Protein AF-A0A348XHF7-F1 (afdb_monomer)

Secondary structure (DSSP, 8-state):
--SHHHHHHHHHHHHHHHHHTHHHHHHHHHHHHHTTTS---HHHHHHHTT--HHHHHHHHHHHHHHS----PPP----------

Nearest PDB structures (foldseek):
  5duk-assembly1_B  TM=6.478E-01  e=5.790E-01  Thermoplasmatales archaeon SCGC AB-539-N05
  7bhy-assembly2_C-2  TM=6.634E-01  e=9.053E-01  Bacillus subtilis subsp. subtilis str. 168
  4a6d-assembly1_A  TM=4.842E-01  e=5.095E-01  Homo sapiens
  4rgu-assembly1_A-2  TM=4.899E-01  e=1.416E+00  Acinetobacter baylyi ADP1
  2rn7-assembly1_A  TM=4.800E-01  e=2.681E+00  Shigella flexneri

Solvent-accessible surface area (backbone atoms only — not comparable to full-atom values): 5298 Å² total; per-residue (Å²): 134,78,72,63,61,60,58,51,50,51,56,50,53,50,49,58,54,43,66,76,39,40,69,49,50,53,49,41,55,54,54,51,63,74,44,62,97,54,92,81,54,65,69,58,54,13,58,78,46,74,45,54,60,73,56,43,56,50,52,50,54,49,48,50,74,76,38,101,64,80,86,78,74,78,86,77,80,76,76,80,73,80,80,126

Sequence (84 aa):
MLTGSRARKLKQIMAEGLVRNFGHFSRFLETISLSHGSTLNISEVARECQVSRKTMEGYMSILEDMLPSIRLPVFSKSAKRGLI

Structure (mmCIF, N/CA/C/O backbone):
data_AF-A0A348XHF7-F1
#
_entry.id   AF-A0A348XHF7-F1
#
loop_
_atom_site.group_PDB
_atom_site.id
_atom_site.type_symbol
_atom_site.label_atom_id
_atom_site.label_alt_id
_atom_site.label_comp_id
_atom_site.label_asym_id
_atom_site.label_entity_id
_atom_site.label_seq_id
_atom_site.pdbx_PDB_ins_code
_atom_site.Cartn_x
_atom_site.Cartn_y
_atom_site.Cartn_z
_atom_site.occupancy
_atom_site.B_iso_or_equiv
_atom_site.auth_seq_id
_atom_site.auth_comp_id
_atom_site.auth_asym_id
_atom_site.auth_atom_id
_atom_site.pdbx_PDB_model_num
ATOM 1 N N . MET A 1 1 ? 29.399 12.743 3.944 1.00 49.22 1 MET A N 1
ATOM 2 C CA . MET A 1 1 ? 28.665 13.092 2.701 1.00 49.22 1 MET A CA 1
ATOM 3 C C . MET A 1 1 ? 28.305 11.896 1.791 1.00 49.22 1 MET A C 1
ATOM 5 O O . MET A 1 1 ? 27.667 12.118 0.772 1.00 49.22 1 MET A O 1
ATOM 9 N N . LEU A 1 2 ? 28.609 10.629 2.130 1.00 49.53 2 LEU A N 1
ATOM 10 C CA . LEU A 1 2 ? 28.423 9.489 1.201 1.00 49.53 2 LEU A CA 1
ATOM 11 C C . LEU A 1 2 ? 27.069 8.744 1.291 1.00 49.53 2 LEU A C 1
ATOM 13 O O . LEU A 1 2 ? 26.793 7.876 0.468 1.00 49.53 2 LEU A O 1
ATOM 17 N N . THR A 1 3 ? 26.178 9.094 2.221 1.00 53.91 3 THR A N 1
ATOM 18 C CA . THR A 1 3 ? 24.913 8.358 2.439 1.00 53.91 3 THR A CA 1
ATOM 19 C C . THR A 1 3 ? 23.761 8.788 1.514 1.00 53.91 3 THR A C 1
ATOM 21 O O . THR A 1 3 ? 22.844 8.008 1.269 1.00 53.91 3 THR A O 1
ATOM 24 N N . GLY A 1 4 ? 23.813 9.994 0.933 1.00 58.19 4 GLY A N 1
ATOM 25 C CA . GLY A 1 4 ? 22.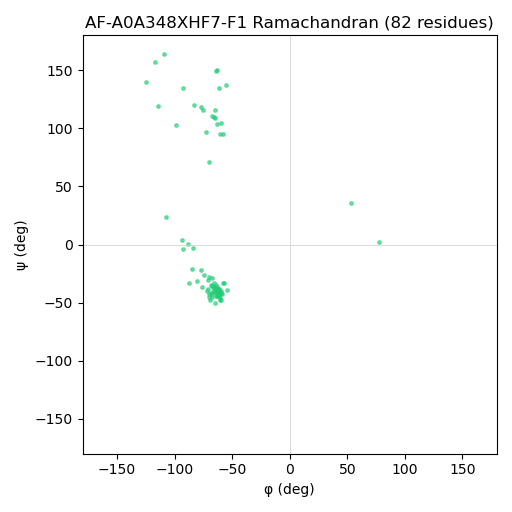724 10.543 0.105 1.00 58.19 4 GLY A CA 1
ATOM 26 C C . GLY A 1 4 ? 22.634 9.984 -1.324 1.00 58.19 4 GLY A C 1
ATOM 27 O O . GLY A 1 4 ? 21.573 10.035 -1.944 1.00 58.19 4 GLY A O 1
ATOM 28 N N . SER A 1 5 ? 23.724 9.425 -1.864 1.00 62.25 5 SER A N 1
ATOM 29 C CA . SER A 1 5 ? 23.760 8.940 -3.256 1.00 62.25 5 SER A CA 1
ATOM 30 C C . SER A 1 5 ? 23.035 7.597 -3.436 1.00 62.25 5 SER A C 1
ATOM 32 O O . SER A 1 5 ? 22.316 7.389 -4.413 1.00 62.25 5 SER A O 1
ATOM 34 N N . ARG A 1 6 ? 23.129 6.702 -2.443 1.00 63.31 6 ARG A N 1
ATOM 35 C CA . ARG A 1 6 ? 22.486 5.377 -2.481 1.00 63.31 6 ARG A CA 1
ATOM 36 C C . ARG A 1 6 ? 20.964 5.463 -2.326 1.00 63.31 6 ARG A C 1
ATOM 38 O O . ARG A 1 6 ? 20.241 4.780 -3.046 1.00 63.31 6 ARG A O 1
ATOM 45 N N . ALA A 1 7 ? 20.485 6.345 -1.445 1.00 62.97 7 ALA A N 1
ATOM 46 C CA . ALA A 1 7 ? 19.057 6.599 -1.248 1.00 62.97 7 ALA A CA 1
ATOM 47 C C . ALA A 1 7 ? 18.399 7.214 -2.496 1.00 62.97 7 ALA A C 1
ATOM 49 O O . ALA A 1 7 ? 17.316 6.787 -2.894 1.00 62.97 7 ALA A O 1
ATOM 50 N N . ARG A 1 8 ? 19.086 8.149 -3.173 1.00 64.25 8 ARG A N 1
ATOM 51 C CA . ARG A 1 8 ? 18.624 8.688 -4.464 1.00 64.25 8 ARG A CA 1
ATOM 52 C C . ARG A 1 8 ? 18.517 7.609 -5.533 1.00 64.25 8 ARG A C 1
ATOM 54 O O . ARG A 1 8 ? 17.502 7.546 -6.217 1.00 64.25 8 ARG A O 1
ATOM 61 N N . LYS A 1 9 ? 19.519 6.730 -5.640 1.00 67.19 9 LYS A N 1
ATOM 62 C CA . LYS A 1 9 ? 19.498 5.659 -6.640 1.00 67.19 9 LYS A CA 1
ATOM 63 C C . LYS A 1 9 ? 18.370 4.656 -6.390 1.00 67.19 9 LYS A C 1
ATOM 65 O O . LYS A 1 9 ? 17.724 4.242 -7.341 1.00 67.19 9 LYS A O 1
ATOM 70 N N . LEU A 1 10 ? 18.084 4.320 -5.129 1.00 66.00 10 LEU A N 1
ATOM 71 C CA . LEU A 1 10 ? 16.926 3.492 -4.769 1.00 66.00 10 LEU A CA 1
ATOM 72 C C . LEU A 1 10 ? 15.605 4.141 -5.196 1.00 66.00 10 LEU A C 1
ATOM 74 O O . LEU A 1 10 ? 14.806 3.479 -5.852 1.00 66.00 10 LEU A O 1
ATOM 78 N N . LYS A 1 11 ? 15.409 5.435 -4.904 1.00 62.88 11 LYS A N 1
ATOM 79 C CA . LYS A 1 11 ? 14.221 6.175 -5.364 1.00 62.88 11 LYS A CA 1
ATOM 80 C C . LYS A 1 11 ? 14.103 6.189 -6.891 1.00 62.88 11 LYS A C 1
ATOM 82 O O . LYS A 1 11 ? 13.017 5.976 -7.415 1.00 62.88 11 LYS A O 1
ATOM 87 N N . GLN A 1 12 ? 15.210 6.382 -7.604 1.00 63.62 12 GLN A N 1
ATOM 88 C CA . GLN A 1 12 ? 15.225 6.427 -9.068 1.00 63.62 12 GLN A CA 1
ATOM 89 C C . GLN A 1 12 ? 14.925 5.055 -9.697 1.00 63.62 12 GLN A C 1
ATOM 91 O O . GLN A 1 12 ? 14.110 4.965 -10.609 1.00 63.62 12 GLN A O 1
ATOM 96 N N . ILE A 1 13 ? 15.493 3.977 -9.144 1.00 66.69 13 ILE A N 1
ATOM 97 C CA . ILE A 1 13 ? 15.203 2.595 -9.559 1.00 66.69 13 ILE A CA 1
ATOM 98 C C . ILE A 1 13 ? 13.734 2.238 -9.284 1.00 66.69 13 ILE A C 1
ATOM 100 O O . ILE A 1 13 ? 13.090 1.598 -10.114 1.00 66.69 13 ILE A O 1
ATOM 104 N N . MET A 1 14 ? 13.186 2.660 -8.138 1.00 64.38 14 MET A N 1
ATOM 105 C CA . MET A 1 14 ? 11.769 2.468 -7.810 1.00 64.38 14 MET A CA 1
ATOM 106 C C . MET A 1 14 ? 10.859 3.227 -8.781 1.00 64.38 14 MET A C 1
ATOM 108 O O . MET A 1 14 ? 9.903 2.641 -9.281 1.00 64.38 14 MET A O 1
ATOM 112 N N . ALA A 1 15 ? 11.184 4.481 -9.111 1.00 65.56 15 ALA A N 1
ATOM 113 C CA . ALA A 1 15 ? 10.435 5.277 -10.080 1.00 65.56 15 ALA A CA 1
ATOM 114 C C . ALA A 1 15 ? 10.475 4.662 -11.493 1.00 65.56 15 ALA A C 1
ATOM 116 O O . ALA A 1 15 ? 9.435 4.512 -12.125 1.00 65.56 15 ALA A O 1
ATOM 117 N N . GLU A 1 16 ? 11.636 4.209 -11.973 1.00 65.81 16 GLU A N 1
ATOM 118 C CA . GLU A 1 16 ? 11.754 3.515 -13.267 1.00 65.81 16 GLU A CA 1
ATOM 119 C C . GLU A 1 16 ? 11.028 2.157 -13.290 1.00 65.81 16 GLU A C 1
ATOM 121 O O . GLU A 1 16 ? 10.519 1.723 -14.327 1.00 65.81 16 GLU A O 1
ATOM 126 N N . GLY A 1 17 ? 10.980 1.452 -12.156 1.00 64.38 17 GLY A N 1
ATOM 127 C CA . GLY A 1 17 ? 10.172 0.242 -11.987 1.00 64.38 17 GLY A CA 1
ATOM 128 C C . GLY A 1 17 ? 8.667 0.528 -12.000 1.00 64.38 17 GLY A C 1
ATOM 129 O O . GLY A 1 17 ? 7.900 -0.270 -12.544 1.00 64.38 17 GLY A O 1
ATOM 130 N N . LEU A 1 18 ? 8.258 1.677 -11.455 1.00 64.00 18 LEU A N 1
ATOM 131 C CA . LEU A 1 18 ? 6.877 2.157 -11.439 1.00 64.00 18 LEU A CA 1
ATOM 132 C C . LEU A 1 18 ? 6.408 2.571 -12.840 1.00 64.00 18 LEU A C 1
ATOM 134 O O . LEU A 1 18 ? 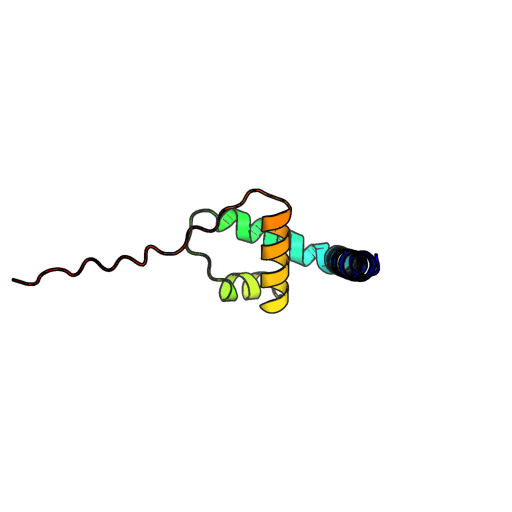5.338 2.149 -13.260 1.00 64.00 18 LEU A O 1
ATOM 138 N N . VAL A 1 19 ? 7.231 3.311 -13.593 1.00 62.59 19 VAL A N 1
ATOM 139 C CA . VAL A 1 19 ? 6.930 3.741 -14.974 1.00 62.59 19 VAL A CA 1
ATOM 140 C C . VAL A 1 19 ? 6.758 2.540 -15.911 1.00 62.59 19 VAL A C 1
ATOM 142 O O . VAL A 1 19 ? 5.853 2.528 -16.740 1.00 62.59 19 VAL A O 1
ATOM 145 N N . ARG A 1 20 ? 7.561 1.480 -15.743 1.00 61.97 20 ARG A N 1
ATOM 146 C CA . ARG A 1 20 ? 7.418 0.236 -16.527 1.00 61.97 20 ARG A CA 1
ATOM 147 C C . ARG A 1 20 ? 6.172 -0.577 -16.176 1.00 61.97 20 ARG A C 1
ATOM 149 O O . ARG A 1 20 ? 5.656 -1.287 -17.028 1.00 61.97 20 ARG A O 1
ATOM 156 N N . ASN A 1 21 ? 5.688 -0.473 -14.940 1.00 68.06 21 ASN A N 1
ATOM 157 C CA . ASN A 1 21 ? 4.495 -1.173 -14.458 1.00 68.06 21 ASN A CA 1
ATOM 158 C C . ASN A 1 21 ? 3.301 -0.229 -14.277 1.00 68.06 21 ASN A C 1
ATOM 160 O O . ASN A 1 21 ? 2.391 -0.530 -13.507 1.00 68.06 21 ASN A O 1
ATOM 164 N N . PHE A 1 22 ? 3.295 0.905 -14.983 1.00 70.31 22 PHE A N 1
ATOM 165 C CA . PHE A 1 22 ? 2.304 1.959 -14.793 1.00 70.31 22 PHE A CA 1
ATOM 166 C C . PHE A 1 22 ? 0.867 1.458 -14.997 1.00 70.31 22 PHE A C 1
ATOM 168 O O . PHE A 1 22 ? -0.030 1.871 -14.272 1.00 70.31 22 PHE A O 1
ATOM 175 N N . GLY A 1 23 ? 0.654 0.488 -15.895 1.00 78.19 23 GLY A N 1
ATOM 176 C CA . GLY A 1 23 ? -0.651 -0.163 -16.067 1.00 78.19 23 GLY A CA 1
ATOM 177 C C . GLY A 1 23 ? -1.146 -0.882 -14.804 1.00 78.19 23 GLY A C 1
ATOM 178 O O . GLY A 1 23 ? -2.283 -0.679 -14.383 1.00 78.19 23 GLY A O 1
ATOM 179 N N . HIS A 1 24 ? -0.282 -1.661 -14.145 1.00 81.88 24 HIS A N 1
ATOM 180 C CA . HIS A 1 2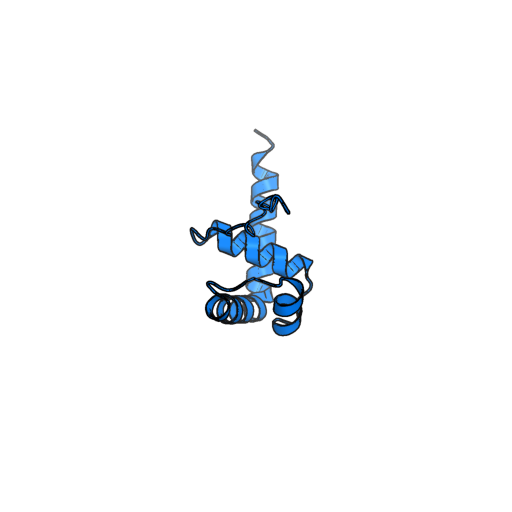4 ? -0.615 -2.323 -12.877 1.00 81.88 24 HIS A CA 1
ATOM 181 C C . HIS A 1 24 ? -0.823 -1.310 -11.748 1.00 81.88 24 HIS A C 1
ATOM 183 O O . HIS A 1 24 ? -1.713 -1.485 -10.919 1.00 81.88 24 HIS A O 1
ATOM 189 N N . PHE A 1 25 ? -0.037 -0.230 -11.737 1.00 80.94 25 PHE A N 1
ATOM 190 C CA . PHE A 1 25 ? -0.189 0.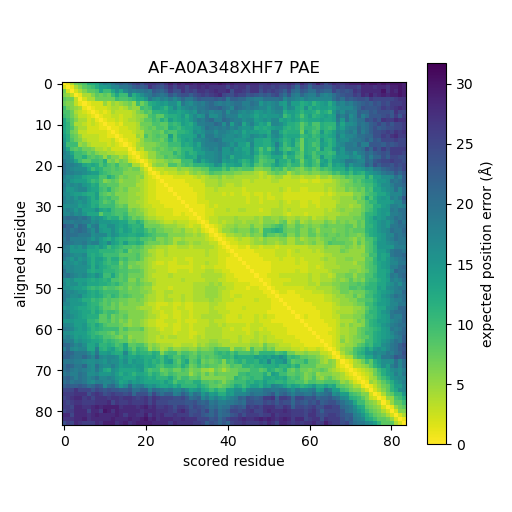839 -10.755 1.00 80.94 25 PHE A CA 1
ATOM 191 C C . PHE A 1 25 ? -1.508 1.606 -10.935 1.00 80.94 25 PHE A C 1
ATOM 193 O O . PHE A 1 25 ? -2.190 1.876 -9.954 1.00 80.94 25 PHE A O 1
ATOM 2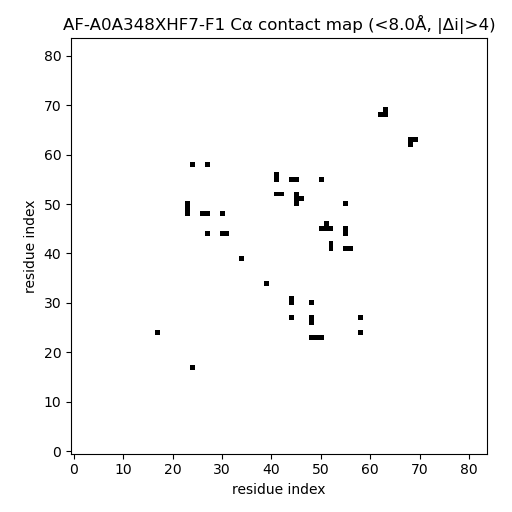00 N N . SER A 1 26 ? -1.928 1.886 -12.172 1.00 83.56 26 SER A N 1
ATOM 201 C CA . SER A 1 26 ? -3.225 2.515 -12.459 1.00 83.56 26 SER A CA 1
ATOM 202 C C . SER A 1 26 ? -4.394 1.653 -11.980 1.00 83.56 26 SER A C 1
ATOM 204 O O . SER A 1 26 ? -5.325 2.164 -11.364 1.00 83.56 26 SER A O 1
ATOM 206 N N . ARG A 1 27 ? -4.330 0.337 -12.210 1.00 83.56 27 ARG A N 1
ATOM 207 C CA . ARG A 1 27 ? -5.352 -0.609 -11.740 1.00 83.56 27 ARG A CA 1
ATOM 208 C C . ARG A 1 27 ? -5.373 -0.729 -10.216 1.00 83.56 27 ARG A C 1
ATOM 210 O O . ARG A 1 27 ? -6.442 -0.827 -9.618 1.00 83.56 27 ARG A O 1
ATOM 217 N N . PHE A 1 28 ? -4.205 -0.646 -9.582 1.00 86.81 28 PHE A N 1
ATOM 218 C CA . PHE A 1 28 ? -4.100 -0.502 -8.133 1.00 86.81 28 PHE A CA 1
ATOM 219 C C . PHE A 1 28 ? -4.790 0.776 -7.634 1.00 86.81 28 PHE A C 1
ATOM 221 O O . PHE A 1 28 ? -5.582 0.689 -6.698 1.00 86.81 28 PHE A O 1
ATOM 228 N N . LEU A 1 29 ? -4.543 1.933 -8.259 1.00 85.19 29 LEU A N 1
ATOM 229 C CA . LEU A 1 29 ? -5.166 3.205 -7.867 1.00 85.19 29 LEU A CA 1
ATOM 230 C C . LEU A 1 29 ? -6.696 3.173 -7.992 1.00 85.19 29 LEU A C 1
ATOM 232 O O . LEU A 1 29 ? -7.397 3.695 -7.128 1.00 85.19 29 LEU A O 1
ATOM 236 N N . GLU A 1 30 ? -7.228 2.534 -9.027 1.00 86.31 30 GLU A N 1
ATOM 237 C CA . GLU A 1 30 ? -8.672 2.333 -9.182 1.00 86.31 30 GLU A CA 1
ATOM 238 C C . GLU A 1 30 ? -9.238 1.434 -8.069 1.00 86.31 30 GLU A C 1
ATOM 240 O O . GLU A 1 30 ? -10.166 1.816 -7.354 1.00 86.31 30 GLU A O 1
ATOM 245 N N . THR A 1 31 ? -8.609 0.277 -7.846 1.00 86.62 31 THR A N 1
ATOM 246 C CA . THR A 1 31 ? -9.040 -0.713 -6.844 1.00 86.62 31 THR A CA 1
ATOM 247 C C . THR A 1 31 ? -8.996 -0.148 -5.421 1.00 86.62 31 THR A C 1
ATOM 249 O O . THR A 1 31 ? -9.919 -0.346 -4.625 1.00 86.62 31 THR A O 1
ATOM 252 N N . ILE A 1 32 ? -7.936 0.596 -5.083 1.00 84.56 32 ILE A N 1
ATOM 253 C CA . ILE A 1 32 ? -7.788 1.186 -3.750 1.00 84.56 32 ILE A CA 1
ATOM 254 C C . ILE A 1 32 ? -8.771 2.337 -3.520 1.00 84.56 32 ILE A C 1
ATOM 256 O O . ILE A 1 32 ? -9.237 2.515 -2.396 1.00 84.56 32 ILE A O 1
ATOM 260 N N . SER A 1 33 ? -9.145 3.066 -4.576 1.00 83.50 33 SER A N 1
ATOM 261 C CA . SER A 1 33 ? -10.148 4.133 -4.492 1.00 83.50 33 SER A CA 1
ATOM 262 C C . SER A 1 33 ? -11.530 3.570 -4.151 1.00 83.50 33 SER A C 1
ATOM 264 O O . SER A 1 33 ? -12.253 4.161 -3.353 1.00 83.50 33 SER A O 1
ATOM 266 N N . LEU A 1 34 ? -11.867 2.389 -4.681 1.00 83.19 34 LEU A N 1
ATOM 267 C CA . LEU A 1 34 ? -13.107 1.671 -4.359 1.00 83.19 34 LEU A CA 1
ATOM 268 C C . LEU A 1 34 ? -13.085 1.021 -2.969 1.00 83.19 34 LEU A C 1
ATOM 270 O O . LEU A 1 34 ? -14.130 0.835 -2.352 1.00 83.19 34 LEU A O 1
ATOM 274 N N . SER A 1 35 ? -11.897 0.697 -2.460 1.00 79.75 35 SER A N 1
ATOM 275 C CA . SER A 1 35 ? -11.709 0.076 -1.142 1.00 79.75 35 SER A CA 1
ATOM 276 C C . SER A 1 35 ? -11.573 1.094 -0.001 1.00 79.75 35 SER A C 1
ATOM 278 O O . SER A 1 35 ? -11.378 0.710 1.157 1.00 79.75 35 SER A O 1
ATOM 280 N N . HIS A 1 36 ? -11.643 2.394 -0.300 1.00 74.75 36 HIS A N 1
ATOM 281 C CA . HIS A 1 36 ? -11.460 3.447 0.692 1.00 74.75 36 HIS A CA 1
ATOM 282 C C . HIS A 1 36 ? -12.531 3.374 1.797 1.00 74.75 36 HIS A C 1
ATOM 284 O O . HIS A 1 36 ? -13.716 3.189 1.531 1.00 74.75 36 HIS A O 1
ATOM 290 N N . GLY A 1 37 ? -12.114 3.507 3.061 1.00 73.94 37 GLY A N 1
ATOM 291 C CA . GLY A 1 37 ? -13.014 3.423 4.222 1.00 73.94 37 GLY A CA 1
ATOM 292 C C . GLY A 1 37 ? -13.435 2.004 4.632 1.00 73.94 37 GLY A C 1
ATOM 293 O O . GLY A 1 37 ? -14.186 1.860 5.593 1.00 73.94 37 GLY A O 1
ATOM 294 N N . SER A 1 38 ? -12.934 0.965 3.957 1.00 77.81 38 SER A N 1
ATOM 295 C CA . SER A 1 38 ? -13.171 -0.443 4.301 1.00 77.81 38 SER A CA 1
ATOM 296 C C . SER A 1 38 ? -11.913 -1.112 4.864 1.00 77.81 38 SER A C 1
ATOM 298 O O . SER A 1 38 ? -10.795 -0.609 4.729 1.00 77.81 38 SER A O 1
ATOM 300 N N . THR A 1 39 ? -12.068 -2.274 5.506 1.00 80.06 39 THR A N 1
ATOM 301 C CA . THR A 1 39 ? -10.921 -3.086 5.936 1.00 80.06 39 THR A CA 1
ATOM 302 C C . THR A 1 39 ? -10.152 -3.595 4.720 1.00 80.06 39 THR A C 1
ATOM 304 O O . THR A 1 39 ? -10.673 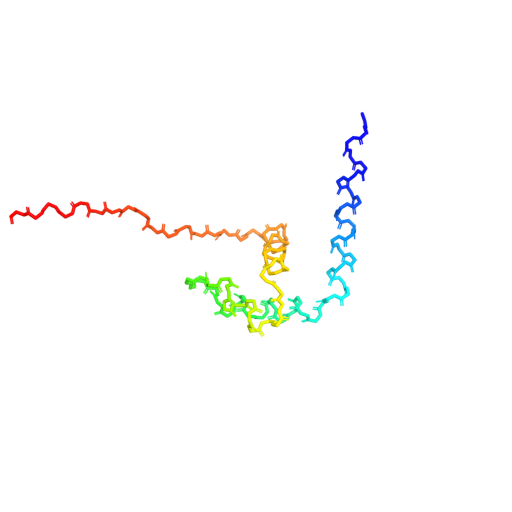-4.396 3.946 1.00 80.06 39 THR A O 1
ATOM 307 N N . LEU A 1 40 ? -8.903 -3.156 4.568 1.00 81.75 40 LEU A N 1
ATOM 308 C CA . LEU A 1 40 ? -8.074 -3.495 3.416 1.00 81.75 40 LEU A CA 1
ATOM 309 C C . LEU A 1 40 ? -7.398 -4.865 3.583 1.00 81.75 40 LEU A C 1
ATOM 311 O O . LEU A 1 40 ? -6.570 -5.052 4.477 1.00 81.75 40 LEU A O 1
ATOM 315 N N . ASN A 1 41 ? -7.679 -5.801 2.674 1.00 85.81 41 ASN A N 1
ATOM 316 C CA . ASN A 1 41 ? -6.926 -7.050 2.556 1.00 85.81 41 ASN A CA 1
ATOM 317 C C . ASN A 1 41 ? -5.888 -6.940 1.434 1.00 85.81 41 ASN A C 1
ATOM 319 O O . ASN A 1 41 ? -6.204 -7.086 0.256 1.00 85.81 41 ASN A O 1
ATOM 323 N N . ILE A 1 42 ? -4.624 -6.743 1.813 1.00 84.19 42 ILE A N 1
ATOM 324 C CA . ILE A 1 42 ? -3.504 -6.598 0.867 1.00 84.19 42 ILE A CA 1
ATOM 325 C C . ILE A 1 42 ? -3.377 -7.813 -0.068 1.00 84.19 42 ILE A C 1
ATOM 327 O O . ILE A 1 42 ? -2.993 -7.660 -1.225 1.00 84.19 42 ILE A O 1
ATOM 331 N N . SER A 1 43 ? -3.705 -9.018 0.408 1.00 86.50 43 SER A N 1
ATOM 332 C CA . SER A 1 43 ? -3.599 -10.243 -0.397 1.00 86.50 43 SER A CA 1
ATOM 333 C C . SER A 1 43 ? -4.657 -10.289 -1.500 1.00 86.50 43 SER A C 1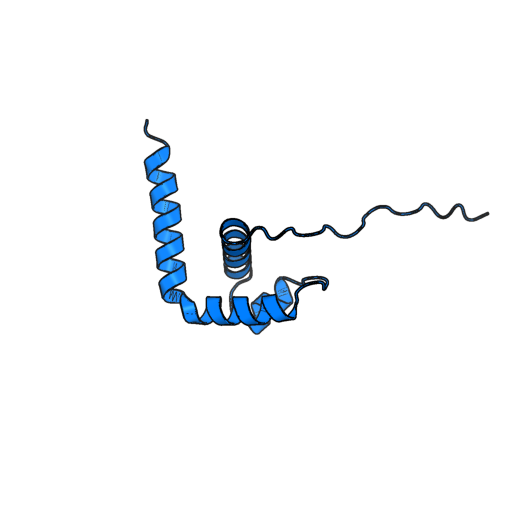
ATOM 335 O O . SER A 1 43 ? -4.356 -10.722 -2.609 1.00 86.50 43 SER A O 1
ATOM 337 N N . GLU A 1 44 ? -5.870 -9.819 -1.200 1.00 87.06 44 GLU A N 1
ATOM 338 C CA . GLU A 1 44 ? -6.978 -9.785 -2.158 1.00 87.06 44 GLU A CA 1
ATOM 339 C C . GLU A 1 44 ? -6.706 -8.747 -3.249 1.00 87.06 44 GLU A C 1
ATOM 341 O O . GLU A 1 44 ? -6.717 -9.065 -4.436 1.00 87.06 44 GLU A O 1
ATOM 346 N N . VAL A 1 45 ? -6.306 -7.539 -2.845 1.00 86.31 45 VAL A N 1
ATOM 347 C CA . VAL A 1 45 ? -5.997 -6.445 -3.777 1.00 86.31 45 VAL A CA 1
ATOM 348 C C . VAL A 1 45 ? -4.797 -6.793 -4.666 1.00 86.31 45 VAL A C 1
ATOM 350 O O . VAL A 1 45 ? -4.797 -6.498 -5.860 1.00 86.31 45 VAL A O 1
ATOM 353 N N . ALA A 1 46 ? -3.781 -7.483 -4.130 1.00 87.62 46 ALA A N 1
ATOM 354 C CA . ALA A 1 46 ? -2.659 -7.987 -4.927 1.00 87.62 46 ALA A CA 1
ATOM 355 C C . ALA A 1 46 ? -3.115 -8.989 -6.001 1.00 87.62 46 ALA A C 1
ATOM 357 O O . ALA A 1 46 ? -2.624 -8.941 -7.131 1.00 87.62 46 ALA A O 1
ATOM 358 N N . ARG A 1 47 ? -4.083 -9.855 -5.670 1.00 87.19 47 ARG A N 1
ATOM 359 C CA . ARG A 1 47 ? -4.665 -10.833 -6.597 1.00 87.19 47 ARG A CA 1
ATOM 360 C C . ARG A 1 47 ? -5.469 -10.154 -7.705 1.00 87.19 47 ARG A C 1
ATOM 362 O O . ARG A 1 47 ? -5.275 -10.484 -8.871 1.00 87.19 47 ARG A O 1
ATOM 369 N N . GLU A 1 48 ? -6.308 -9.180 -7.360 1.00 85.50 48 GLU A N 1
ATOM 370 C CA . GLU A 1 48 ? -7.105 -8.405 -8.325 1.00 85.50 48 GLU A CA 1
ATOM 371 C C . GLU A 1 48 ? -6.235 -7.588 -9.289 1.00 85.50 48 GLU A C 1
ATOM 373 O O . GLU A 1 48 ? -6.532 -7.486 -10.482 1.00 85.50 48 GLU A O 1
ATOM 378 N N . CYS A 1 49 ? -5.120 -7.058 -8.786 1.00 85.06 49 CYS A N 1
ATOM 379 C CA . CYS A 1 49 ? -4.148 -6.312 -9.581 1.00 85.06 49 CYS A CA 1
ATOM 380 C C . CYS A 1 49 ? -3.136 -7.209 -10.317 1.00 85.06 49 CYS A C 1
ATOM 382 O O . CYS A 1 49 ? -2.307 -6.681 -11.054 1.00 85.06 49 CYS A O 1
ATOM 384 N N . GLN A 1 50 ? -3.183 -8.536 -10.127 1.00 87.50 50 GLN A N 1
ATOM 385 C CA . GLN A 1 50 ? -2.237 -9.517 -10.685 1.00 87.50 50 GLN A CA 1
ATOM 386 C C . GLN A 1 50 ? -0.760 -9.198 -10.392 1.00 87.50 50 GLN A C 1
ATOM 388 O O . GLN A 1 50 ? 0.129 -9.451 -11.204 1.00 87.50 50 GLN A O 1
ATOM 393 N N . VAL A 1 51 ? -0.477 -8.656 -9.207 1.00 86.44 51 VAL A N 1
ATOM 394 C CA . VAL A 1 51 ? 0.885 -8.322 -8.776 1.00 86.44 51 VAL A CA 1
ATOM 395 C C . VAL A 1 51 ? 1.295 -9.133 -7.557 1.00 86.44 51 VAL A C 1
ATOM 397 O O . VAL A 1 51 ? 0.473 -9.598 -6.770 1.00 86.44 51 VAL A O 1
ATOM 400 N N . SER A 1 52 ? 2.605 -9.286 -7.363 1.00 88.44 52 SER A N 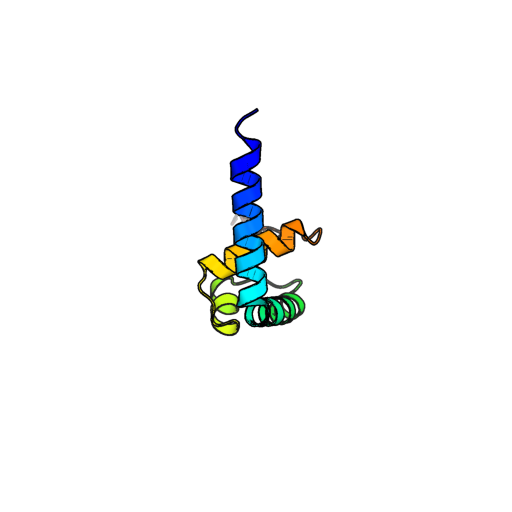1
ATOM 401 C CA . SER A 1 52 ? 3.114 -9.896 -6.137 1.00 88.44 52 SER A CA 1
ATOM 402 C C . SER A 1 52 ? 2.750 -9.044 -4.916 1.00 88.44 52 SER A C 1
ATOM 404 O O . SER A 1 52 ? 2.715 -7.813 -4.988 1.00 88.44 52 SER A O 1
ATOM 406 N N . ARG A 1 53 ? 2.573 -9.687 -3.757 1.00 86.38 53 ARG A N 1
ATOM 407 C CA . ARG A 1 53 ? 2.340 -8.990 -2.482 1.00 86.38 53 ARG A CA 1
ATOM 408 C C . ARG A 1 53 ? 3.426 -7.951 -2.178 1.00 86.38 53 ARG A C 1
ATOM 410 O O . ARG A 1 53 ? 3.113 -6.846 -1.756 1.00 86.38 53 ARG A O 1
ATOM 417 N N . LYS A 1 54 ? 4.688 -8.274 -2.478 1.00 85.94 54 LYS A N 1
ATOM 418 C CA . LYS A 1 54 ? 5.832 -7.365 -2.309 1.00 85.94 54 LYS A CA 1
ATOM 419 C C . LYS A 1 54 ? 5.716 -6.114 -3.187 1.00 85.94 54 LYS A C 1
ATOM 421 O O . LYS A 1 54 ? 6.065 -5.020 -2.759 1.00 85.94 54 LYS A O 1
ATOM 426 N N . THR A 1 55 ? 5.224 -6.270 -4.415 1.00 85.88 55 THR A N 1
ATOM 427 C CA . THR A 1 55 ? 4.956 -5.141 -5.317 1.00 85.88 55 THR A CA 1
ATOM 428 C C . THR A 1 55 ? 3.813 -4.281 -4.781 1.00 85.88 55 THR A C 1
ATOM 430 O O . THR A 1 55 ? 3.938 -3.060 -4.763 1.00 85.88 55 THR A O 1
ATOM 433 N N . MET A 1 56 ? 2.742 -4.912 -4.288 1.00 87.69 56 MET A N 1
ATOM 434 C CA . MET A 1 56 ? 1.599 -4.220 -3.687 1.00 87.69 56 MET A CA 1
ATOM 435 C C . MET A 1 56 ? 2.000 -3.402 -2.449 1.00 87.69 56 MET A C 1
ATOM 437 O O . MET A 1 56 ? 1.604 -2.250 -2.314 1.00 87.69 56 MET A O 1
ATOM 441 N N . GLU A 1 57 ? 2.850 -3.949 -1.577 1.00 85.94 57 GLU A N 1
ATOM 442 C CA . GLU A 1 57 ? 3.421 -3.214 -0.438 1.00 85.94 57 GLU A CA 1
ATOM 443 C C . GLU A 1 57 ? 4.226 -1.985 -0.893 1.00 85.94 57 GLU A C 1
ATOM 445 O O . GLU A 1 57 ? 4.105 -0.908 -0.306 1.00 85.94 57 GLU A O 1
ATOM 450 N N . GLY A 1 58 ? 4.992 -2.117 -1.981 1.00 85.75 58 GLY A N 1
ATOM 451 C CA . GLY A 1 58 ? 5.698 -0.997 -2.605 1.00 85.75 58 GLY A CA 1
ATOM 452 C C . GLY A 1 58 ? 4.752 0.084 -3.132 1.00 85.75 58 GLY A C 1
ATOM 453 O O . GLY A 1 58 ? 4.982 1.265 -2.886 1.00 85.75 58 GLY A O 1
ATOM 454 N N . TYR A 1 59 ? 3.664 -0.302 -3.803 1.00 86.25 59 TYR A N 1
ATOM 455 C CA . TYR A 1 59 ? 2.637 0.637 -4.270 1.00 86.25 59 TYR A CA 1
ATOM 456 C C . TYR A 1 59 ? 1.963 1.372 -3.118 1.00 86.25 59 TYR A C 1
ATOM 458 O O . TYR A 1 59 ? 1.766 2.581 -3.205 1.00 86.25 59 TYR A O 1
ATOM 466 N N . MET A 1 60 ? 1.688 0.675 -2.017 1.00 82.88 60 MET A N 1
ATOM 467 C CA . MET A 1 60 ? 1.103 1.288 -0.831 1.00 82.88 60 MET A CA 1
ATOM 468 C C . MET A 1 60 ? 2.051 2.305 -0.188 1.00 82.88 60 MET A C 1
ATOM 470 O O . MET A 1 60 ? 1.620 3.392 0.177 1.00 82.88 60 MET A O 1
ATOM 474 N N . SER A 1 61 ? 3.349 1.995 -0.116 1.00 82.94 61 SER A N 1
ATOM 475 C CA . SER A 1 61 ? 4.356 2.944 0.374 1.00 82.94 61 SER A CA 1
ATOM 476 C C . SER A 1 61 ? 4.480 4.181 -0.519 1.00 82.94 61 SER A C 1
ATOM 478 O O . SER A 1 61 ? 4.736 5.264 -0.006 1.00 82.94 61 SER A O 1
ATOM 480 N N . ILE A 1 62 ? 4.321 4.032 -1.837 1.00 81.62 62 ILE A N 1
ATOM 481 C CA . ILE A 1 62 ? 4.328 5.159 -2.781 1.00 81.62 62 ILE A CA 1
ATOM 482 C C . ILE A 1 62 ? 3.062 6.001 -2.611 1.00 81.62 62 ILE A C 1
ATOM 484 O O . ILE A 1 62 ? 3.147 7.225 -2.595 1.00 81.62 62 ILE A O 1
ATOM 488 N N . LEU A 1 63 ? 1.902 5.359 -2.449 1.00 80.56 63 LEU A N 1
ATOM 489 C CA . LEU A 1 63 ? 0.631 6.036 -2.202 1.00 80.56 63 LEU A CA 1
ATOM 490 C C . LEU A 1 63 ? 0.688 6.882 -0.919 1.00 80.56 63 LEU A C 1
ATOM 492 O O . LEU A 1 63 ? 0.263 8.031 -0.942 1.00 80.56 63 LEU A O 1
ATOM 496 N N . GLU A 1 64 ? 1.282 6.346 0.150 1.00 78.19 64 GLU A N 1
ATOM 497 C CA . GLU A 1 64 ? 1.495 7.055 1.423 1.00 78.19 64 GLU A CA 1
ATOM 498 C C . GLU A 1 64 ? 2.508 8.211 1.328 1.00 78.19 64 GLU A C 1
ATOM 500 O O . GLU A 1 64 ? 2.401 9.169 2.089 1.00 78.19 64 GLU A O 1
ATOM 505 N N . ASP A 1 65 ? 3.485 8.139 0.415 1.00 77.56 65 ASP A N 1
ATOM 506 C CA . ASP A 1 65 ? 4.459 9.222 0.171 1.00 77.56 65 ASP A CA 1
ATOM 507 C C . ASP A 1 65 ? 3.866 10.327 -0.728 1.00 77.56 65 ASP A C 1
ATOM 509 O O . ASP A 1 65 ? 4.222 11.497 -0.603 1.00 77.56 65 ASP A O 1
ATOM 513 N N . MET A 1 66 ? 2.952 9.971 -1.642 1.00 74.88 66 MET A N 1
ATOM 514 C CA . MET A 1 66 ? 2.342 10.901 -2.604 1.00 74.88 66 MET A CA 1
ATOM 515 C C . MET A 1 66 ? 1.091 11.609 -2.077 1.00 74.88 66 MET A C 1
ATOM 517 O O . MET A 1 66 ? 0.826 12.748 -2.462 1.00 74.88 66 MET A O 1
ATOM 521 N N . LEU A 1 67 ? 0.300 10.944 -1.239 1.00 70.62 67 LEU A N 1
ATOM 522 C CA . LEU A 1 67 ? -0.952 11.458 -0.692 1.00 70.62 67 LEU A CA 1
ATOM 523 C C . LEU A 1 67 ? -0.880 11.387 0.836 1.00 70.62 67 LEU A C 1
ATOM 525 O O . LEU A 1 67 ? -0.423 10.374 1.361 1.00 70.62 67 LEU A O 1
ATOM 529 N N . PRO A 1 68 ? -1.376 12.395 1.580 1.00 66.31 68 PRO A N 1
ATOM 530 C CA . PRO A 1 68 ? -1.549 12.286 3.025 1.00 66.31 68 PRO A CA 1
ATOM 531 C C . PRO A 1 68 ? -2.689 11.300 3.343 1.00 66.31 68 PRO A C 1
ATOM 533 O O . PRO A 1 68 ? -3.783 11.682 3.748 1.00 66.31 68 PRO A O 1
ATOM 536 N N . SER A 1 69 ? -2.447 10.011 3.113 1.00 67.00 69 SER A N 1
ATOM 537 C CA . SER A 1 69 ? -3.326 8.905 3.475 1.00 67.00 69 SER A CA 1
ATOM 538 C C . SER A 1 69 ? -2.931 8.377 4.849 1.00 67.00 69 SER A C 1
ATOM 540 O O . SER A 1 69 ? -1.751 8.157 5.115 1.00 67.00 69 SER A O 1
ATOM 542 N N . ILE A 1 70 ? -3.911 8.135 5.719 1.00 65.56 70 ILE A N 1
ATOM 543 C CA . ILE A 1 70 ? -3.678 7.588 7.058 1.00 65.56 70 ILE A CA 1
ATOM 544 C C . ILE A 1 70 ? -4.321 6.204 7.117 1.00 65.56 70 ILE A C 1
ATOM 546 O O . ILE A 1 70 ? -5.537 6.074 6.974 1.00 65.56 70 ILE A O 1
ATOM 550 N N . ARG A 1 71 ? -3.523 5.158 7.356 1.00 71.44 71 ARG A N 1
ATOM 551 C CA . ARG A 1 71 ? -4.066 3.837 7.696 1.00 71.44 71 ARG A CA 1
ATOM 552 C C . ARG A 1 71 ? -4.553 3.855 9.140 1.00 71.44 71 ARG A C 1
ATOM 554 O O . ARG A 1 71 ? -3.752 3.986 10.064 1.00 71.44 71 ARG A O 1
ATOM 561 N N . LEU A 1 72 ? -5.857 3.687 9.336 1.00 73.00 72 LEU A N 1
ATOM 562 C CA . LEU A 1 72 ? -6.421 3.475 10.665 1.00 73.00 72 LEU A CA 1
ATOM 563 C C . LEU A 1 72 ? -6.155 2.025 11.092 1.00 73.00 72 LEU A C 1
ATOM 565 O O . LEU A 1 72 ? -6.622 1.102 10.418 1.00 73.00 72 LEU A O 1
ATOM 569 N N . PRO A 1 73 ? -5.401 1.789 12.180 1.00 71.44 73 PRO A N 1
ATOM 570 C CA . PRO A 1 73 ? -5.240 0.443 12.700 1.00 71.44 73 PRO A CA 1
ATOM 571 C C . PRO A 1 73 ? -6.593 -0.086 13.181 1.00 71.44 73 PRO A C 1
ATOM 573 O O . PRO A 1 73 ? -7.437 0.672 13.665 1.00 71.44 73 PRO A O 1
ATOM 576 N N . VAL A 1 74 ? -6.788 -1.403 13.081 1.00 73.56 74 VAL A N 1
ATOM 577 C CA . VAL A 1 74 ? -7.958 -2.052 13.680 1.00 73.56 74 VAL A CA 1
ATOM 578 C C . VAL A 1 74 ? -8.018 -1.716 15.168 1.00 73.56 74 VAL A C 1
ATOM 580 O O . VAL A 1 74 ? -6.999 -1.722 15.864 1.00 73.56 74 VAL A O 1
ATOM 583 N N . PHE A 1 75 ? -9.214 -1.405 15.661 1.00 69.69 75 PHE A N 1
ATOM 584 C CA . PHE A 1 75 ? -9.411 -1.113 17.072 1.00 69.69 75 PHE A CA 1
ATOM 585 C C . PHE A 1 75 ? -9.084 -2.363 17.901 1.00 69.69 75 PHE A C 1
ATOM 587 O O . PHE A 1 75 ? -9.857 -3.316 17.945 1.00 69.69 75 PHE A O 1
ATOM 594 N N . SER A 1 76 ? -7.913 -2.372 18.540 1.00 65.12 76 SER A N 1
ATOM 595 C CA . SER A 1 76 ? -7.397 -3.521 19.297 1.00 65.12 76 SER A CA 1
ATOM 596 C C . SER A 1 76 ? -7.732 -3.475 20.790 1.00 65.12 76 SER A C 1
ATOM 598 O O . SER A 1 76 ? -7.311 -4.349 21.551 1.00 65.12 76 SER A O 1
ATOM 600 N N . LYS A 1 77 ? -8.504 -2.480 21.245 1.00 68.50 77 LYS A N 1
ATOM 601 C CA . LYS A 1 77 ? -8.976 -2.431 22.631 1.00 68.50 77 LYS A CA 1
ATOM 602 C C . LYS A 1 77 ? -10.052 -3.495 22.840 1.00 68.50 77 LYS A C 1
ATOM 604 O O . LYS A 1 77 ? -11.232 -3.282 22.582 1.00 68.50 77 LYS A O 1
ATOM 609 N N . SER A 1 78 ? -9.627 -4.641 23.361 1.00 61.59 78 SER A N 1
ATOM 610 C CA . SER A 1 78 ? -10.529 -5.621 23.954 1.00 61.59 78 SER A CA 1
ATOM 611 C C . SER A 1 78 ? -11.150 -5.008 25.210 1.00 61.59 78 SER A C 1
ATOM 613 O O . SER A 1 78 ? -10.466 -4.781 26.211 1.00 61.59 78 SER A O 1
ATOM 615 N N . ALA A 1 79 ? -12.446 -4.701 25.162 1.00 62.97 79 ALA A N 1
ATOM 616 C CA . ALA A 1 79 ? -13.206 -4.508 26.382 1.00 62.97 79 ALA A CA 1
ATOM 617 C C . ALA A 1 79 ? -13.220 -5.866 27.089 1.00 62.97 79 ALA A C 1
ATOM 619 O O . ALA A 1 79 ? -13.872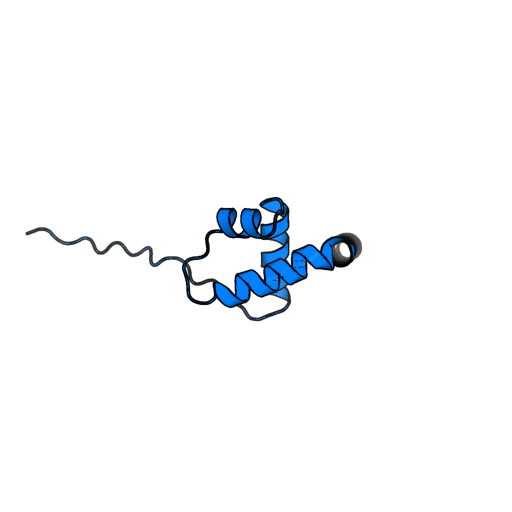 -6.799 26.619 1.00 62.97 79 ALA A O 1
ATOM 620 N N . LYS A 1 80 ? -12.493 -5.994 28.208 1.00 62.06 80 LYS A N 1
ATOM 621 C CA . LYS A 1 80 ? -12.766 -7.066 29.166 1.00 62.06 80 LYS A CA 1
ATOM 622 C C . LYS A 1 80 ? -14.220 -6.877 29.585 1.00 62.06 80 LYS A C 1
ATOM 624 O O . LYS A 1 80 ? -14.515 -6.048 30.439 1.00 62.06 80 LYS A O 1
ATOM 629 N N . ARG A 1 81 ? -15.138 -7.586 28.927 1.00 63.34 81 ARG A N 1
ATOM 630 C CA . ARG A 1 81 ? -16.492 -7.766 29.433 1.00 63.34 81 ARG A CA 1
ATOM 631 C C . ARG A 1 81 ? -16.299 -8.452 30.776 1.00 63.34 81 ARG A C 1
ATOM 633 O O . ARG A 1 81 ? -15.901 -9.613 30.809 1.00 63.34 81 ARG A O 1
ATOM 640 N N . GLY A 1 82 ? -16.469 -7.704 31.864 1.00 62.81 82 GLY A N 1
ATOM 641 C CA . GLY A 1 82 ? -16.681 -8.303 33.170 1.00 62.81 82 GLY A CA 1
ATOM 642 C C . GLY A 1 82 ? -17.955 -9.119 33.043 1.00 62.81 82 GLY A C 1
ATOM 643 O O . GLY A 1 82 ? -19.044 -8.555 33.050 1.00 62.81 82 GLY A O 1
ATOM 644 N N . LEU A 1 83 ? -17.803 -10.413 32.771 1.00 59.78 83 LEU A N 1
ATOM 645 C CA . LEU A 1 83 ? -18.882 -11.369 32.932 1.00 59.78 83 LEU A CA 1
ATOM 646 C C . LEU A 1 83 ? -19.113 -11.437 34.440 1.00 59.78 83 LEU A C 1
ATOM 648 O O . LEU A 1 83 ? -18.210 -11.834 35.179 1.00 59.78 83 LEU A O 1
ATOM 652 N N . ILE A 1 84 ? -20.258 -10.907 34.862 1.00 61.91 84 ILE A N 1
ATOM 653 C CA . ILE A 1 84 ? -20.812 -11.097 36.203 1.00 61.91 84 ILE A CA 1
ATOM 654 C C . ILE A 1 84 ? -21.443 -12.484 36.246 1.00 61.91 84 ILE A C 1
ATOM 656 O O . ILE A 1 84 ? -22.092 -12.837 35.233 1.00 61.91 84 ILE A O 1
#

Foldseek 3Di:
DPPVPVVVVVVVVLVVVCVVCVVLLVLLVVVVVVCPPHDDDLVVSCVSSVHDSVVSVSSVVVVVVVDVDDDDDDPPDDDPPPPD

pLDDT: mean 74.36, std 10.56, range [49.22, 88.44]

Mean predicted aligned error: 10.98 Å

Radius of gyration: 17.52 Å; Cα contacts (8 Å, |Δi|>4): 27; chains: 1; bounding box: 50×24×53 Å